Protein AF-A0A0C4WI65-F1 (afdb_monomer_lite)

Structure (mmCIF, N/CA/C/O backbone):
data_AF-A0A0C4WI65-F1
#
_entry.id   AF-A0A0C4WI65-F1
#
loop_
_atom_site.group_PDB
_atom_site.id
_atom_site.type_symbol
_atom_site.label_atom_id
_atom_site.label_alt_id
_atom_site.label_comp_id
_atom_site.label_asym_id
_atom_site.label_entity_id
_atom_site.label_seq_id
_atom_site.pdbx_PDB_ins_code
_atom_site.Cartn_x
_atom_site.Cartn_y
_atom_site.Cartn_z
_atom_site.occupancy
_atom_site.B_iso_or_equiv
_atom_site.auth_seq_id
_atom_site.auth_comp_id
_atom_site.auth_asym_id
_atom_site.auth_atom_id
_atom_site.pdbx_PDB_model_num
ATOM 1 N N . MET A 1 1 ? -4.179 6.227 13.844 1.00 87.44 1 MET A N 1
ATOM 2 C CA . MET A 1 1 ? -3.247 5.462 13.004 1.00 87.44 1 MET A CA 1
ATOM 3 C C . MET A 1 1 ? -3.202 6.076 11.615 1.00 87.44 1 MET A C 1
ATOM 5 O O . MET A 1 1 ? -4.230 6.458 11.075 1.00 87.44 1 MET A O 1
ATOM 9 N N . THR A 1 2 ? -2.003 6.197 11.066 1.00 92.81 2 THR A N 1
ATOM 10 C CA . THR A 1 2 ? -1.664 6.782 9.762 1.00 92.81 2 THR A CA 1
ATOM 11 C C . THR A 1 2 ? -0.979 5.735 8.886 1.00 92.81 2 THR A C 1
ATOM 13 O O . THR A 1 2 ? -0.517 4.702 9.393 1.00 92.81 2 THR A O 1
ATOM 16 N N . LEU A 1 3 ? -0.818 6.011 7.585 1.00 93.62 3 LEU A N 1
ATOM 17 C CA . LEU A 1 3 ? -0.087 5.101 6.693 1.00 93.62 3 LEU A CA 1
ATOM 18 C C . LEU A 1 3 ? 1.347 4.851 7.167 1.00 93.62 3 LEU A C 1
ATOM 20 O O . LEU A 1 3 ? 1.837 3.727 7.085 1.00 93.62 3 LEU A O 1
ATOM 24 N N . LYS A 1 4 ? 2.009 5.884 7.703 1.00 92.69 4 LYS A N 1
ATOM 25 C CA . LYS A 1 4 ? 3.382 5.791 8.216 1.00 92.69 4 LYS A CA 1
ATOM 26 C C . LYS A 1 4 ? 3.477 4.860 9.424 1.00 92.69 4 LYS A C 1
ATOM 28 O O . LYS A 1 4 ? 4.397 4.050 9.505 1.00 92.69 4 LYS A O 1
ATOM 33 N N . GLU A 1 5 ? 2.534 4.964 10.354 1.00 94.69 5 GLU A N 1
ATOM 34 C CA . GLU A 1 5 ? 2.488 4.094 11.534 1.00 94.69 5 GLU A CA 1
ATOM 35 C C . GLU A 1 5 ? 2.193 2.642 11.146 1.00 94.69 5 GLU A C 1
ATOM 37 O O . GLU A 1 5 ? 2.815 1.727 11.686 1.00 94.69 5 GLU A O 1
ATOM 42 N N . LEU A 1 6 ? 1.296 2.415 10.180 1.00 94.38 6 LEU A N 1
ATOM 43 C CA . LEU A 1 6 ? 1.006 1.070 9.688 1.00 94.38 6 LEU A CA 1
ATOM 44 C C . LEU A 1 6 ? 2.198 0.467 8.927 1.00 94.38 6 LEU A C 1
ATOM 46 O O . LEU A 1 6 ? 2.543 -0.697 9.139 1.00 94.38 6 LEU A O 1
ATOM 50 N N . ALA A 1 7 ? 2.878 1.267 8.105 1.00 94.19 7 ALA A N 1
ATOM 51 C CA . ALA A 1 7 ? 4.091 0.872 7.396 1.00 94.19 7 ALA A CA 1
ATOM 52 C C . ALA A 1 7 ? 5.237 0.508 8.353 1.00 94.19 7 ALA A C 1
ATOM 54 O O . ALA A 1 7 ? 5.916 -0.495 8.144 1.00 94.19 7 ALA A O 1
ATOM 55 N N . ALA A 1 8 ? 5.398 1.241 9.459 1.00 95.00 8 ALA A N 1
ATOM 56 C CA . ALA A 1 8 ? 6.379 0.907 10.494 1.00 95.00 8 ALA A CA 1
ATOM 57 C C . ALA A 1 8 ? 6.109 -0.453 11.170 1.00 95.00 8 ALA A C 1
ATOM 59 O O . ALA A 1 8 ? 7.019 -1.056 11.736 1.00 95.00 8 ALA A O 1
ATOM 60 N N . ARG A 1 9 ? 4.865 -0.946 11.113 1.00 94.00 9 ARG A N 1
ATOM 61 C CA . ARG A 1 9 ? 4.422 -2.194 11.757 1.00 94.00 9 ARG A CA 1
ATOM 62 C C . ARG A 1 9 ? 4.285 -3.370 10.790 1.00 94.00 9 ARG A C 1
ATOM 64 O O . ARG A 1 9 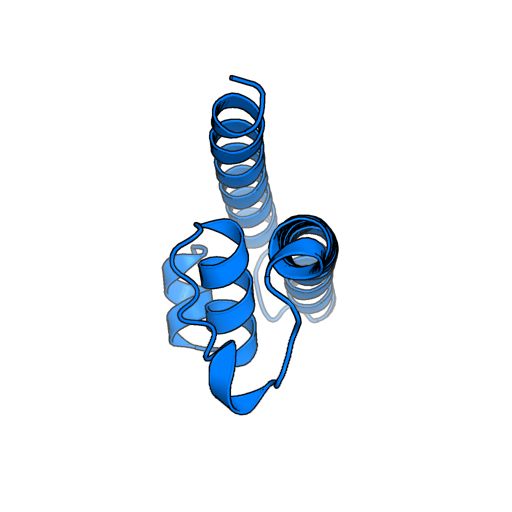? 4.106 -4.497 11.244 1.00 94.00 9 ARG A O 1
ATOM 71 N N . SER A 1 10 ? 4.350 -3.138 9.479 1.00 94.44 10 SER A N 1
ATOM 72 C CA . SER A 1 10 ? 4.195 -4.176 8.459 1.00 94.44 10 SER A CA 1
ATOM 73 C C . SER A 1 10 ? 5.145 -3.940 7.290 1.00 94.44 10 SER A C 1
ATOM 75 O O . SER A 1 10 ? 4.944 -3.046 6.470 1.00 94.44 10 SER A O 1
ATOM 77 N N . ALA A 1 11 ? 6.171 -4.789 7.187 1.00 91.06 11 ALA A N 1
ATOM 78 C CA . ALA A 1 11 ? 7.168 -4.705 6.123 1.00 91.06 11 ALA A CA 1
ATOM 79 C C . ALA A 1 11 ? 6.543 -4.864 4.727 1.00 91.06 11 ALA A C 1
ATOM 81 O O . ALA A 1 11 ? 6.901 -4.130 3.810 1.00 91.06 11 ALA A O 1
ATOM 82 N N . SER A 1 12 ? 5.567 -5.766 4.570 1.00 90.56 12 SER A N 1
ATOM 83 C CA . SER A 1 12 ? 4.862 -5.959 3.297 1.00 90.56 12 SER A CA 1
ATOM 84 C C . SER A 1 12 ? 4.027 -4.739 2.912 1.00 90.56 12 SER A C 1
ATOM 86 O O . SER A 1 12 ? 4.041 -4.332 1.749 1.00 90.56 12 SER A O 1
ATOM 88 N N . PHE A 1 13 ? 3.363 -4.111 3.889 1.00 94.44 13 PHE A N 1
ATOM 89 C CA . PHE A 1 13 ? 2.653 -2.852 3.679 1.00 94.44 13 PHE A CA 1
ATOM 90 C C . PHE A 1 13 ? 3.616 -1.736 3.272 1.00 94.44 13 PHE A C 1
ATOM 92 O O . PHE A 1 13 ? 3.371 -1.039 2.289 1.00 94.44 13 PHE A O 1
ATOM 99 N N . ASN A 1 14 ? 4.750 -1.620 3.966 1.00 93.62 14 ASN A N 1
ATOM 100 C CA . ASN A 1 14 ? 5.767 -0.619 3.668 1.00 93.62 14 ASN A CA 1
ATOM 101 C C . ASN A 1 14 ? 6.336 -0.764 2.249 1.00 93.62 14 ASN A C 1
ATOM 103 O O . ASN A 1 14 ? 6.429 0.217 1.518 1.00 93.62 14 ASN A O 1
ATOM 107 N N . THR A 1 15 ? 6.654 -1.987 1.812 1.00 89.50 15 THR A N 1
ATOM 108 C CA . THR A 1 15 ? 7.151 -2.239 0.449 1.00 89.50 15 THR A CA 1
ATOM 109 C C . THR A 1 15 ? 6.155 -1.778 -0.618 1.00 89.50 15 THR A C 1
ATOM 111 O O . THR A 1 15 ? 6.547 -1.157 -1.608 1.00 89.50 15 THR A O 1
ATOM 114 N N . ARG A 1 16 ? 4.860 -2.044 -0.419 1.00 90.56 16 ARG A N 1
ATOM 115 C CA . ARG A 1 16 ? 3.804 -1.628 -1.354 1.00 90.56 16 ARG A CA 1
ATOM 116 C C . ARG A 1 16 ? 3.577 -0.117 -1.325 1.00 90.56 16 ARG A C 1
ATOM 118 O O . ARG A 1 16 ? 3.412 0.486 -2.383 1.00 90.56 16 ARG A O 1
ATOM 125 N N . LEU A 1 17 ? 3.664 0.505 -0.150 1.00 91.88 17 LEU A N 1
ATOM 126 C CA . LEU A 1 17 ? 3.606 1.959 -0.010 1.00 91.88 17 LEU A CA 1
ATOM 127 C C . LEU A 1 17 ? 4.791 2.647 -0.710 1.00 91.88 17 LEU A C 1
ATOM 129 O O . LEU A 1 17 ? 4.593 3.621 -1.431 1.00 91.88 17 LEU A O 1
ATOM 133 N N . HIS A 1 18 ? 6.005 2.103 -0.594 1.00 88.62 18 HIS A N 1
ATOM 134 C CA . HIS A 1 18 ? 7.183 2.602 -1.315 1.00 88.62 18 HIS A CA 1
ATOM 135 C C . HIS A 1 18 ? 7.035 2.486 -2.839 1.00 88.62 18 HIS A C 1
ATOM 137 O O . HIS A 1 18 ? 7.463 3.379 -3.571 1.00 88.62 18 HIS A O 1
ATOM 143 N N . SER A 1 19 ? 6.415 1.404 -3.330 1.00 83.44 19 SER A N 1
ATOM 144 C CA . SER A 1 19 ? 6.087 1.258 -4.756 1.00 83.44 19 SER A CA 1
ATOM 145 C C . SER A 1 19 ? 5.103 2.327 -5.225 1.00 83.44 19 SER A C 1
ATOM 147 O O . SER A 1 19 ? 5.271 2.855 -6.324 1.00 83.44 19 SER A O 1
ATOM 149 N N . LEU A 1 20 ? 4.116 2.681 -4.398 1.00 83.88 20 LEU A N 1
ATOM 150 C CA . LEU A 1 20 ? 3.184 3.768 -4.692 1.00 83.88 20 LEU A CA 1
ATOM 151 C C . LEU A 1 20 ? 3.897 5.128 -4.751 1.00 83.88 20 LEU A C 1
ATOM 153 O O . LEU A 1 20 ? 3.616 5.927 -5.636 1.00 83.88 20 LEU A O 1
ATOM 157 N N . GLN A 1 21 ? 4.846 5.356 -3.843 1.00 84.50 21 GLN A N 1
ATOM 158 C CA . GLN A 1 21 ? 5.616 6.597 -3.712 1.00 84.50 21 GLN A CA 1
ATOM 159 C C . GLN A 1 21 ? 6.747 6.751 -4.745 1.00 84.50 21 GLN A C 1
ATOM 161 O O . GLN A 1 21 ? 7.449 7.761 -4.741 1.00 84.50 21 GLN A O 1
ATOM 166 N N . GLY A 1 22 ? 6.973 5.755 -5.607 1.00 76.00 22 GL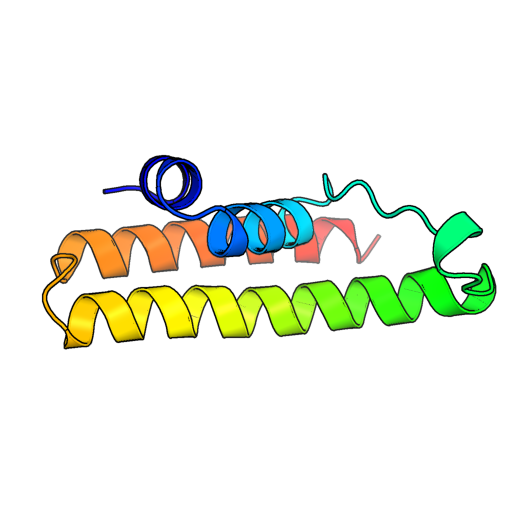Y A N 1
ATOM 167 C CA . GLY A 1 22 ? 8.060 5.781 -6.591 1.00 76.00 22 GLY A CA 1
ATOM 168 C C . GLY A 1 22 ? 9.469 5.702 -5.987 1.00 76.00 22 GLY A C 1
ATOM 169 O O . GLY A 1 22 ? 10.440 5.956 -6.687 1.00 76.00 22 GLY A O 1
ATOM 170 N N . ILE A 1 23 ? 9.593 5.334 -4.708 1.00 76.62 23 ILE A N 1
ATOM 171 C CA . ILE A 1 23 ? 10.878 5.165 -4.003 1.00 76.62 23 ILE A CA 1
ATOM 172 C C . ILE A 1 23 ? 11.270 3.690 -3.858 1.00 76.62 23 ILE A C 1
ATOM 174 O O . ILE A 1 23 ? 12.158 3.338 -3.080 1.00 76.62 23 ILE A O 1
ATOM 178 N N . SER A 1 24 ? 10.577 2.797 -4.566 1.00 71.44 24 SER A N 1
ATOM 179 C CA . SER A 1 24 ? 10.915 1.379 -4.564 1.00 71.44 24 SER A CA 1
ATOM 180 C C . SER A 1 24 ? 12.265 1.168 -5.243 1.00 71.44 24 SER A C 1
ATOM 182 O O . SER A 1 24 ? 12.438 1.459 -6.424 1.00 71.44 24 SER A O 1
ATOM 184 N N . ILE A 1 25 ? 13.220 0.651 -4.475 1.00 68.69 25 ILE A N 1
ATOM 185 C CA . ILE A 1 25 ? 14.517 0.223 -4.988 1.00 68.69 25 ILE A CA 1
ATOM 186 C C . ILE A 1 25 ? 14.315 -1.177 -5.570 1.00 68.69 25 ILE A C 1
ATOM 188 O O . ILE A 1 25 ? 14.254 -2.161 -4.830 1.00 68.69 25 ILE A O 1
ATOM 192 N N . LEU A 1 26 ? 14.147 -1.252 -6.891 1.00 78.44 26 LEU A N 1
ATOM 193 C CA . LEU A 1 26 ? 14.055 -2.509 -7.629 1.00 78.44 26 LEU A CA 1
ATOM 194 C C . LEU A 1 26 ? 15.406 -2.818 -8.268 1.00 78.44 26 LEU A C 1
ATOM 196 O O . LEU A 1 26 ? 15.957 -2.016 -9.017 1.00 78.44 26 LEU A O 1
ATOM 200 N N . ASP A 1 27 ? 15.926 -4.000 -7.958 1.00 84.38 27 ASP A N 1
ATOM 201 C CA . ASP A 1 27 ? 17.158 -4.521 -8.542 1.00 84.38 27 ASP A CA 1
ATOM 202 C C . ASP A 1 27 ? 16.841 -5.193 -9.886 1.00 84.38 27 ASP A C 1
ATOM 204 O O . ASP A 1 27 ? 16.625 -6.406 -9.982 1.00 84.38 27 ASP A O 1
ATOM 208 N N . TRP A 1 28 ? 16.733 -4.367 -10.927 1.00 84.62 28 TRP A N 1
ATOM 209 C CA . TRP A 1 28 ? 16.376 -4.810 -12.275 1.00 84.62 28 TRP A CA 1
ATOM 210 C C . TRP A 1 28 ? 17.395 -5.773 -12.884 1.00 84.62 28 TRP A C 1
ATOM 212 O O . TRP A 1 28 ? 17.007 -6.677 -13.627 1.00 84.62 28 TRP A O 1
ATOM 222 N N . GLU A 1 29 ? 18.677 -5.603 -12.552 1.00 82.75 29 GLU A N 1
ATOM 223 C CA . GLU A 1 29 ? 19.763 -6.460 -13.032 1.00 82.75 29 GLU A CA 1
ATOM 224 C C . GLU A 1 29 ? 19.623 -7.873 -12.469 1.00 82.75 29 GLU A C 1
ATOM 226 O O . GLU A 1 29 ? 19.653 -8.856 -13.216 1.00 82.75 29 GLU A O 1
ATOM 231 N N . ARG A 1 30 ? 19.360 -7.988 -11.163 1.00 89.38 30 ARG A N 1
ATOM 232 C CA . ARG A 1 30 ? 19.092 -9.280 -10.528 1.00 89.38 30 ARG A CA 1
ATOM 233 C C . ARG A 1 30 ? 17.828 -9.943 -11.065 1.00 89.38 30 ARG A C 1
ATOM 235 O O . ARG A 1 30 ? 17.804 -11.167 -11.203 1.00 89.38 30 ARG A O 1
ATOM 242 N N . MET A 1 31 ? 16.787 -9.164 -11.360 1.00 85.50 31 MET A N 1
ATOM 243 C CA . MET A 1 31 ? 15.534 -9.684 -11.923 1.00 85.50 31 MET A CA 1
ATOM 244 C C . MET A 1 31 ? 15.652 -10.061 -13.406 1.00 85.50 31 MET A C 1
ATOM 246 O O . MET A 1 31 ? 14.769 -10.749 -13.913 1.00 85.50 31 MET A O 1
ATOM 250 N N . ARG A 1 32 ? 16.735 -9.651 -14.086 1.00 90.56 32 ARG A N 1
ATOM 251 C CA . ARG A 1 32 ? 16.975 -9.883 -15.521 1.00 90.56 32 ARG A CA 1
ATOM 252 C C . ARG A 1 32 ? 15.818 -9.397 -16.401 1.00 90.56 32 ARG A C 1
ATOM 254 O O . ARG A 1 32 ? 15.477 -10.038 -17.391 1.00 90.56 32 ARG A O 1
ATOM 261 N N . ILE A 1 33 ? 15.207 -8.277 -16.017 1.00 86.81 33 ILE A N 1
ATOM 262 C CA . ILE A 1 33 ? 14.096 -7.665 -16.752 1.00 86.81 33 ILE A CA 1
ATOM 263 C C . ILE A 1 33 ? 14.667 -6.733 -17.834 1.00 86.81 33 ILE A C 1
ATOM 265 O O . ILE A 1 33 ? 15.419 -5.805 -17.483 1.00 86.81 33 ILE A O 1
ATOM 269 N N . PRO A 1 34 ? 14.307 -6.938 -19.116 1.00 91.44 34 PRO A N 1
ATOM 270 C CA . PRO A 1 34 ? 14.689 -6.046 -20.210 1.00 91.44 34 PRO A CA 1
ATOM 271 C C . PRO A 1 34 ? 14.251 -4.601 -19.948 1.00 91.44 34 PRO A C 1
ATOM 273 O O . PRO A 1 34 ? 13.211 -4.366 -19.332 1.00 91.44 34 PRO A O 1
ATOM 276 N N . GLU A 1 35 ? 15.049 -3.619 -20.373 1.00 89.69 35 GLU A N 1
ATOM 277 C CA . GLU A 1 35 ? 14.779 -2.196 -20.104 1.00 89.69 35 GLU A CA 1
ATOM 278 C C . GLU A 1 35 ? 13.451 -1.724 -20.692 1.00 89.69 35 GLU A C 1
ATOM 280 O O . GLU A 1 35 ? 12.734 -0.951 -20.053 1.00 89.69 35 GLU A O 1
ATOM 285 N N . GLU A 1 36 ? 13.095 -2.257 -21.855 1.00 92.06 36 GLU A N 1
ATOM 286 C CA . GLU A 1 36 ? 11.844 -2.015 -22.564 1.00 92.06 36 GLU A CA 1
ATOM 287 C C . GLU A 1 36 ? 10.596 -2.427 -21.761 1.00 92.06 36 GLU A C 1
ATOM 289 O O . GLU A 1 36 ? 9.553 -1.776 -21.872 1.00 92.06 36 GLU A O 1
ATOM 294 N N . ASP A 1 37 ? 10.708 -3.438 -20.894 1.00 90.44 37 ASP A N 1
ATOM 295 C CA . ASP A 1 37 ? 9.585 -3.985 -20.123 1.00 90.44 37 ASP A CA 1
ATOM 296 C C . ASP A 1 37 ? 9.389 -3.280 -18.772 1.00 90.44 37 ASP A C 1
ATOM 298 O O . ASP A 1 37 ? 8.281 -3.261 -18.217 1.00 90.44 37 ASP A O 1
ATOM 302 N N . ARG A 1 38 ? 10.448 -2.660 -18.229 1.00 88.25 38 ARG A N 1
ATOM 303 C CA . ARG A 1 38 ? 10.434 -2.028 -16.894 1.00 88.25 38 ARG A CA 1
ATOM 304 C C . ARG A 1 38 ? 9.309 -0.999 -16.730 1.00 88.25 38 ARG A C 1
ATOM 306 O O . ARG A 1 38 ? 8.639 -1.046 -15.697 1.00 88.25 38 ARG A O 1
ATOM 313 N N . PRO A 1 39 ? 9.016 -0.103 -17.698 1.00 86.25 39 PRO A N 1
ATOM 314 C CA . PRO A 1 39 ? 7.935 0.869 -17.543 1.00 86.25 39 PRO A CA 1
ATOM 315 C C . PRO A 1 39 ? 6.552 0.218 -17.434 1.00 86.25 39 PRO A C 1
ATOM 317 O O . PRO A 1 39 ? 5.714 0.668 -16.651 1.00 86.25 39 PRO A O 1
ATOM 320 N N . ALA A 1 40 ? 6.294 -0.838 -18.212 1.00 88.44 40 ALA A N 1
ATOM 321 C CA . ALA A 1 40 ? 5.026 -1.559 -18.161 1.00 88.44 40 ALA A CA 1
ATOM 322 C C . ALA A 1 40 ? 4.861 -2.285 -16.821 1.00 88.44 40 ALA A C 1
ATOM 324 O O . ALA A 1 40 ? 3.812 -2.167 -16.182 1.00 88.44 40 ALA A O 1
ATOM 325 N N . LEU A 1 41 ? 5.926 -2.939 -16.357 1.00 86.88 41 LEU A N 1
ATOM 326 C CA . LEU A 1 41 ? 5.959 -3.620 -15.066 1.00 86.88 41 LEU A CA 1
ATOM 327 C C . LEU A 1 41 ? 5.792 -2.650 -13.896 1.00 86.88 41 LEU A C 1
ATOM 329 O O . LEU A 1 41 ? 4.999 -2.921 -13.001 1.00 86.88 41 LEU A O 1
ATOM 333 N N . LEU A 1 42 ? 6.448 -1.488 -13.921 1.00 84.12 42 LEU A N 1
ATOM 334 C CA . LEU A 1 42 ? 6.275 -0.452 -12.900 1.00 84.12 42 LEU A CA 1
ATOM 335 C C . LEU A 1 42 ? 4.826 0.035 -12.815 1.00 84.12 42 LEU A C 1
ATOM 337 O O . LEU A 1 42 ? 4.278 0.141 -11.717 1.00 84.12 42 LEU A O 1
ATOM 341 N N . ARG A 1 43 ? 4.175 0.282 -13.960 1.00 84.12 43 ARG A N 1
ATOM 342 C CA . ARG A 1 43 ? 2.752 0.664 -13.992 1.00 84.12 43 ARG A CA 1
ATOM 343 C C . ARG A 1 43 ? 1.857 -0.430 -13.413 1.00 84.12 43 ARG A C 1
ATOM 345 O O . ARG A 1 43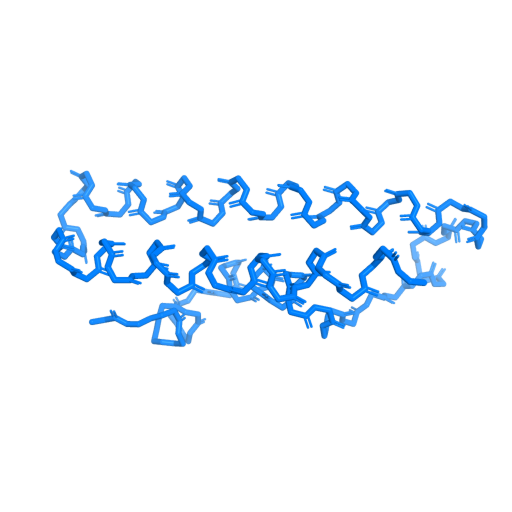 ? 0.929 -0.122 -12.665 1.00 84.12 43 ARG A O 1
ATOM 352 N N . GLN A 1 44 ? 2.134 -1.690 -13.743 1.00 86.56 44 GLN A N 1
ATOM 353 C CA . GLN A 1 44 ? 1.389 -2.826 -13.210 1.00 86.56 44 GLN A CA 1
ATOM 354 C C . GLN A 1 44 ? 1.594 -2.963 -11.696 1.00 86.56 44 GLN A C 1
ATOM 356 O O . GLN A 1 44 ? 0.620 -2.985 -10.950 1.00 86.56 44 GLN A O 1
ATOM 361 N N . MET A 1 45 ? 2.841 -2.944 -11.222 1.00 85.19 45 MET A N 1
ATOM 362 C CA . MET A 1 45 ? 3.168 -2.995 -9.796 1.00 85.19 45 MET A CA 1
ATOM 363 C C . MET A 1 45 ? 2.521 -1.851 -9.014 1.00 85.19 45 MET A C 1
ATOM 365 O O . MET A 1 45 ? 2.043 -2.076 -7.901 1.00 85.19 45 MET A O 1
ATOM 369 N N . HIS A 1 46 ? 2.476 -0.642 -9.581 1.00 85.06 46 HIS A N 1
ATOM 370 C CA . HIS A 1 46 ? 1.800 0.496 -8.965 1.00 85.06 46 HIS A CA 1
ATOM 371 C C . HIS A 1 46 ? 0.297 0.229 -8.816 1.00 85.06 46 HIS A C 1
ATOM 373 O O . HIS A 1 46 ? -0.228 0.340 -7.709 1.00 85.06 46 HIS A O 1
ATOM 379 N N . ARG A 1 47 ? -0.385 -0.195 -9.892 1.00 85.50 47 ARG A N 1
ATOM 380 C CA . ARG A 1 47 ? -1.818 -0.547 -9.854 1.00 85.50 47 ARG A CA 1
ATOM 381 C C . ARG A 1 47 ? -2.109 -1.653 -8.840 1.00 85.50 47 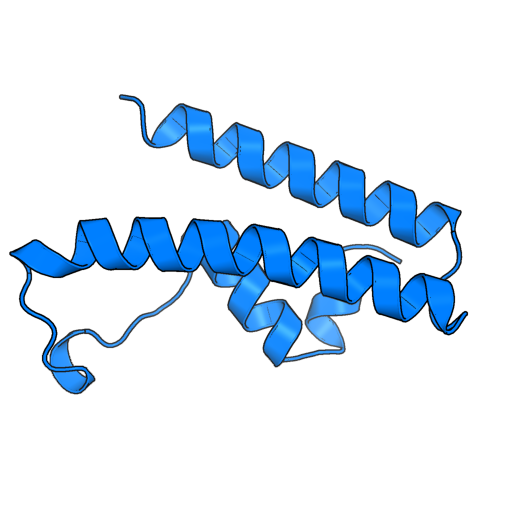ARG A C 1
ATOM 383 O O . ARG A 1 47 ? -2.997 -1.497 -8.005 1.00 85.50 47 ARG A O 1
ATOM 390 N N . ASP A 1 48 ? -1.317 -2.719 -8.863 1.00 89.50 48 ASP A N 1
ATOM 391 C CA . ASP A 1 48 ? -1.476 -3.850 -7.950 1.00 89.50 48 ASP A CA 1
ATOM 392 C C . ASP A 1 48 ? -1.230 -3.433 -6.496 1.00 89.50 48 ASP A C 1
ATOM 394 O O . ASP A 1 48 ? -1.910 -3.899 -5.583 1.00 89.50 48 ASP A O 1
ATOM 398 N N . SER A 1 49 ? -0.270 -2.533 -6.261 1.00 90.00 49 SER A N 1
ATOM 399 C CA . SER A 1 49 ? 0.021 -2.010 -4.924 1.00 90.00 49 SER A CA 1
ATOM 400 C C . SER A 1 49 ? -1.107 -1.136 -4.389 1.00 90.00 49 SER A C 1
ATOM 402 O O . SER A 1 49 ? -1.450 -1.290 -3.222 1.00 90.00 49 SER A O 1
ATOM 404 N N . VAL A 1 50 ? -1.728 -0.287 -5.217 1.00 90.25 50 VAL A N 1
ATOM 405 C CA . VAL A 1 50 ? -2.906 0.507 -4.818 1.00 90.25 50 VAL A CA 1
ATOM 406 C C . VAL A 1 50 ? -4.015 -0.417 -4.319 1.00 90.25 50 VAL A C 1
ATOM 408 O O . VAL A 1 50 ? -4.440 -0.301 -3.170 1.00 90.25 50 VAL A O 1
ATOM 411 N N . VAL A 1 51 ? -4.443 -1.372 -5.152 1.00 92.19 51 VAL A N 1
ATOM 412 C CA . VAL A 1 51 ? -5.537 -2.301 -4.818 1.00 92.19 51 VAL A CA 1
ATOM 413 C C . VAL A 1 51 ? -5.218 -3.081 -3.545 1.00 92.19 51 VAL A C 1
ATOM 415 O O . VAL A 1 51 ? -6.064 -3.210 -2.658 1.00 92.19 51 VAL A O 1
ATOM 418 N N . TRP A 1 52 ? -3.979 -3.558 -3.425 1.00 95.12 52 TRP A N 1
ATOM 419 C CA . TRP A 1 52 ? -3.537 -4.303 -2.255 1.00 95.12 52 TRP A CA 1
ATOM 420 C C . TRP A 1 52 ? -3.573 -3.459 -0.973 1.00 95.12 52 TRP A C 1
ATOM 422 O O . TRP A 1 52 ? -4.044 -3.947 0.051 1.00 95.12 52 TRP A O 1
ATOM 432 N N . LEU A 1 53 ? -3.118 -2.200 -1.011 1.00 95.88 53 LEU A N 1
ATOM 433 C CA . LEU A 1 53 ? -3.088 -1.310 0.158 1.00 95.88 53 LEU A CA 1
ATOM 434 C C . LEU A 1 53 ? -4.502 -1.016 0.684 1.00 95.88 53 LEU A C 1
ATOM 436 O O . LEU A 1 53 ? -4.731 -1.129 1.890 1.00 95.88 53 LEU A O 1
ATOM 440 N N . TYR A 1 54 ? -5.453 -0.724 -0.211 1.00 95.69 54 TYR A N 1
ATOM 441 C CA . TYR A 1 54 ? -6.867 -0.558 0.151 1.00 95.69 54 TYR A CA 1
ATOM 442 C C . TYR A 1 54 ? -7.450 -1.837 0.761 1.00 95.69 54 TYR A C 1
ATOM 444 O O . TYR A 1 54 ? -8.047 -1.801 1.836 1.00 95.69 54 TYR A O 1
ATOM 452 N N . GLY A 1 55 ? -7.227 -2.987 0.116 1.00 96.19 55 GLY A N 1
ATOM 453 C CA . GLY A 1 55 ? -7.705 -4.275 0.622 1.00 96.19 55 GLY A CA 1
ATOM 454 C C . GLY A 1 55 ? -7.116 -4.632 1.989 1.00 96.19 55 GLY A C 1
ATOM 455 O O . GLY A 1 55 ? -7.819 -5.159 2.850 1.00 96.19 55 GLY A O 1
ATOM 456 N N . TYR A 1 56 ? -5.844 -4.304 2.221 1.00 97.06 56 TYR A N 1
ATOM 457 C CA . TYR A 1 56 ? -5.177 -4.545 3.496 1.00 97.06 56 TYR A CA 1
ATOM 458 C C . TYR A 1 56 ? -5.794 -3.712 4.625 1.00 97.06 56 TYR A C 1
ATOM 460 O O . TYR A 1 56 ? -6.111 -4.261 5.678 1.00 97.06 56 TYR A O 1
ATOM 468 N N . ILE A 1 57 ? -6.016 -2.410 4.408 1.00 97.19 57 ILE A N 1
ATOM 469 C CA . ILE A 1 57 ? -6.653 -1.533 5.405 1.00 97.19 57 ILE A CA 1
ATOM 470 C C . ILE A 1 57 ? -8.089 -1.985 5.688 1.00 97.19 57 ILE A C 1
ATOM 472 O O . ILE A 1 57 ? -8.459 -2.114 6.856 1.00 97.19 57 ILE A O 1
ATOM 476 N N . ALA A 1 58 ? -8.870 -2.297 4.648 1.00 96.56 58 ALA A N 1
ATOM 477 C CA . ALA A 1 58 ? -10.230 -2.811 4.801 1.00 96.56 58 ALA A CA 1
ATOM 478 C C . ALA A 1 58 ? -10.258 -4.101 5.638 1.00 96.56 58 ALA A C 1
ATOM 480 O O . ALA A 1 58 ? -10.999 -4.191 6.614 1.00 96.56 58 ALA A O 1
ATOM 481 N N . ALA A 1 59 ? -9.371 -5.058 5.346 1.00 96.94 59 ALA A N 1
ATOM 482 C CA . ALA A 1 59 ? -9.277 -6.304 6.104 1.00 96.94 59 ALA A CA 1
ATOM 483 C C . ALA A 1 59 ? -8.875 -6.086 7.574 1.00 96.94 59 ALA A C 1
ATOM 485 O O . ALA A 1 59 ? -9.298 -6.841 8.455 1.00 96.94 59 ALA A O 1
ATOM 486 N N . LEU A 1 60 ? -8.047 -5.078 7.862 1.00 96.44 60 LEU A N 1
ATOM 487 C CA . LEU A 1 60 ? -7.705 -4.716 9.235 1.00 96.44 60 LEU A CA 1
ATOM 488 C C . LEU A 1 60 ? -8.890 -4.090 9.983 1.00 96.44 60 LEU A C 1
ATOM 490 O O . LEU A 1 60 ? -9.098 -4.413 11.156 1.00 96.44 60 LEU A O 1
ATOM 494 N N . ALA A 1 61 ? -9.667 -3.235 9.314 1.00 96.56 61 ALA A N 1
ATOM 495 C CA . ALA A 1 61 ? -10.874 -2.631 9.873 1.00 96.56 61 ALA A CA 1
ATOM 496 C C . ALA A 1 61 ? -11.959 -3.687 10.147 1.00 96.56 61 ALA A C 1
ATOM 498 O O . ALA A 1 61 ? -12.508 -3.731 11.249 1.00 96.56 61 ALA A O 1
ATOM 499 N N . ASP A 1 62 ? -12.193 -4.606 9.205 1.00 97.06 62 ASP A N 1
ATOM 500 C CA . ASP A 1 62 ? -13.151 -5.712 9.352 1.00 97.06 62 ASP A CA 1
ATOM 501 C C . ASP A 1 62 ? -12.809 -6.610 10.547 1.00 97.06 62 ASP A C 1
ATOM 503 O O . ASP A 1 62 ? -13.682 -7.055 11.296 1.00 97.06 62 ASP A O 1
ATOM 507 N N . ARG A 1 63 ? -11.510 -6.835 10.776 1.00 97.00 63 ARG A N 1
ATOM 508 C CA . ARG A 1 63 ? -10.998 -7.593 11.927 1.00 97.00 63 ARG A CA 1
ATOM 509 C C . ARG A 1 63 ? -10.906 -6.772 13.214 1.00 97.00 63 ARG A C 1
ATOM 511 O O . ARG A 1 63 ? -10.445 -7.305 14.221 1.00 97.00 63 ARG A O 1
ATOM 518 N N . LYS A 1 64 ? -11.334 -5.504 13.202 1.00 95.88 64 LYS A N 1
ATOM 519 C CA . LYS A 1 64 ? -11.2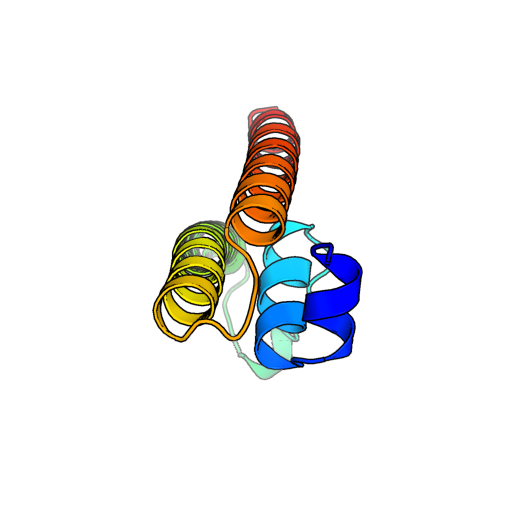75 -4.566 14.338 1.00 95.88 64 LYS A CA 1
ATOM 520 C C . LYS A 1 64 ? -9.859 -4.363 14.892 1.00 95.88 64 LYS A C 1
ATOM 522 O O . LYS A 1 64 ? -9.685 -4.056 16.067 1.00 95.88 64 LYS A O 1
ATOM 527 N N . LEU A 1 65 ? -8.844 -4.547 14.047 1.00 94.69 65 LEU A N 1
ATOM 528 C CA . LEU A 1 65 ? -7.442 -4.275 14.384 1.00 94.69 65 LEU A CA 1
ATOM 529 C C . LEU A 1 65 ? -7.103 -2.786 14.242 1.00 94.69 65 LEU A C 1
ATOM 531 O O . LEU A 1 65 ? -6.077 -2.332 14.746 1.00 94.69 65 LEU A O 1
ATOM 535 N N . VAL A 1 66 ? -7.965 -2.050 13.543 1.00 94.44 66 VAL A N 1
ATOM 536 C CA . VAL A 1 66 ? -7.920 -0.605 13.321 1.00 94.44 66 VAL A CA 1
ATOM 537 C C . VAL A 1 66 ? -9.343 -0.090 13.444 1.00 94.44 66 VAL A C 1
ATOM 539 O O . VAL A 1 66 ? -10.281 -0.787 13.048 1.00 94.44 66 VAL A O 1
ATOM 542 N N . ASP A 1 67 ? -9.524 1.100 14.008 1.00 95.69 67 ASP A N 1
ATOM 543 C CA . ASP A 1 67 ? -10.843 1.713 14.035 1.00 95.69 67 ASP A CA 1
ATOM 544 C C . ASP A 1 67 ? -11.250 2.236 12.651 1.00 95.69 67 ASP A C 1
ATOM 546 O O . ASP A 1 67 ? -10.436 2.479 11.758 1.00 95.69 67 ASP A O 1
ATOM 550 N N . LYS A 1 68 ? -12.558 2.410 12.472 1.00 93.31 68 LYS A N 1
ATOM 551 C CA . LYS A 1 68 ? -13.125 2.842 11.197 1.00 93.31 68 LYS A CA 1
ATOM 552 C C . LYS A 1 68 ? -12.630 4.233 10.775 1.00 93.31 68 LYS A C 1
ATOM 554 O O . LYS A 1 68 ? -12.405 4.443 9.588 1.00 93.31 68 LYS A O 1
ATOM 559 N N . GLY A 1 69 ? -12.434 5.155 11.720 1.00 95.44 69 GLY A N 1
ATOM 560 C CA . GLY A 1 69 ? -11.986 6.517 11.421 1.00 95.44 69 GLY A CA 1
ATOM 561 C C . GLY A 1 69 ? -10.529 6.559 10.958 1.00 95.44 69 GLY A C 1
ATOM 562 O O . GLY A 1 69 ? -10.204 7.251 9.995 1.00 95.44 69 GLY A O 1
ATOM 563 N N . ASP A 1 70 ? -9.663 5.770 11.590 1.00 95.81 70 ASP A N 1
ATOM 564 C CA . ASP A 1 70 ? -8.282 5.563 11.158 1.00 95.81 70 ASP A CA 1
ATOM 565 C C . ASP A 1 70 ? -8.214 4.897 9.776 1.00 95.81 70 ASP A C 1
ATOM 567 O O . ASP A 1 70 ? -7.415 5.306 8.931 1.00 95.81 70 ASP A O 1
ATOM 571 N N . ALA A 1 71 ? -9.065 3.901 9.511 1.00 96.50 71 ALA A N 1
ATOM 572 C CA . ALA A 1 71 ? -9.141 3.252 8.203 1.00 96.50 71 ALA A CA 1
ATOM 573 C C . ALA A 1 71 ? -9.572 4.230 7.095 1.00 96.50 71 ALA A C 1
ATOM 575 O O . ALA A 1 71 ? -8.930 4.297 6.046 1.00 96.50 71 ALA A O 1
ATOM 576 N N . GLU A 1 72 ? -10.611 5.034 7.340 1.00 95.75 72 GLU A N 1
ATOM 577 C CA . GLU A 1 72 ? -11.064 6.086 6.421 1.00 95.75 72 GLU A CA 1
ATOM 578 C C . GLU A 1 72 ? -9.972 7.133 6.177 1.00 95.75 72 GLU A C 1
ATOM 580 O O . GLU A 1 72 ? -9.706 7.495 5.030 1.00 95.75 72 GLU A O 1
ATOM 585 N N . ARG A 1 73 ? -9.275 7.569 7.234 1.00 96.12 73 ARG A N 1
ATOM 586 C CA . ARG A 1 73 ? -8.157 8.510 7.112 1.00 96.12 73 ARG A CA 1
ATOM 587 C C . ARG A 1 73 ? -7.037 7.944 6.239 1.00 96.12 73 ARG A C 1
ATOM 589 O O . ARG A 1 73 ? -6.589 8.626 5.321 1.00 96.12 73 ARG A O 1
ATOM 596 N N . MET A 1 74 ? -6.631 6.695 6.471 1.00 96.50 74 MET A N 1
ATOM 597 C CA . MET A 1 74 ? -5.600 6.038 5.663 1.00 96.50 74 MET A CA 1
ATOM 598 C C . MET A 1 74 ? -6.031 5.846 4.202 1.00 96.50 74 MET A C 1
ATOM 600 O O . MET A 1 74 ? -5.205 6.001 3.304 1.00 96.50 74 MET A O 1
ATOM 604 N N . HIS A 1 75 ? -7.309 5.562 3.932 1.00 95.12 75 HIS A N 1
ATOM 605 C CA . HIS A 1 75 ? -7.835 5.529 2.564 1.00 95.12 75 HIS A CA 1
ATOM 606 C C . HIS A 1 75 ? -7.740 6.897 1.874 1.00 95.12 75 HIS A C 1
ATOM 608 O O . H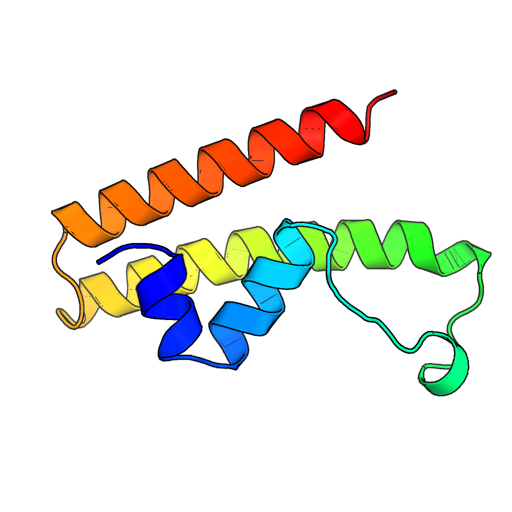IS A 1 75 ? -7.292 6.968 0.731 1.00 95.12 75 HIS A O 1
ATOM 614 N N . CYS A 1 76 ? -8.077 7.988 2.566 1.00 93.81 76 CYS A N 1
ATOM 615 C CA . CYS A 1 76 ? -7.905 9.342 2.032 1.00 93.81 76 CYS A CA 1
ATOM 616 C C . CYS A 1 76 ? -6.427 9.678 1.766 1.00 93.81 76 CYS A C 1
ATOM 618 O O . CYS A 1 76 ? -6.105 10.257 0.729 1.00 93.81 76 CYS A O 1
ATOM 620 N N . GLU A 1 77 ? -5.516 9.284 2.664 1.00 93.69 77 GLU A N 1
ATOM 621 C CA . GLU A 1 77 ? -4.069 9.444 2.459 1.00 93.69 77 GLU A CA 1
ATOM 622 C C . GLU A 1 77 ? -3.586 8.682 1.206 1.00 93.69 77 GLU A C 1
ATOM 624 O O . GLU A 1 77 ? -2.800 9.219 0.422 1.00 93.69 77 GLU A O 1
ATOM 629 N N . LEU A 1 78 ? -4.077 7.455 0.976 1.00 92.81 78 LEU A N 1
ATOM 630 C CA . LEU A 1 78 ? -3.755 6.673 -0.225 1.00 92.81 78 LEU A CA 1
ATOM 631 C C . LEU A 1 78 ? -4.302 7.311 -1.499 1.00 92.81 78 LEU A C 1
ATOM 633 O O . LEU A 1 78 ? -3.595 7.332 -2.507 1.00 92.81 78 LEU A O 1
ATOM 637 N N . LEU A 1 79 ? -5.535 7.823 -1.465 1.00 90.12 79 LEU A N 1
ATOM 638 C CA . LEU A 1 79 ? -6.143 8.508 -2.603 1.00 90.12 79 LEU A CA 1
ATOM 639 C C . LEU A 1 79 ? -5.302 9.720 -3.014 1.00 90.12 79 LEU A C 1
ATOM 641 O O . LEU A 1 79 ? -4.923 9.834 -4.176 1.00 90.12 79 LEU A O 1
ATOM 645 N N . TYR A 1 80 ? -4.918 10.551 -2.043 1.00 88.94 80 TYR A N 1
ATOM 646 C CA . TYR A 1 80 ? -4.068 11.714 -2.284 1.00 88.94 80 TYR A CA 1
ATOM 647 C C . TYR A 1 80 ? -2.709 11.334 -2.894 1.00 88.94 80 TYR A C 1
ATOM 649 O O . TYR A 1 80 ? -2.242 11.968 -3.844 1.00 88.94 80 TYR A O 1
ATOM 657 N N . LEU A 1 81 ? -2.068 10.275 -2.385 1.00 86.50 81 LEU A N 1
ATOM 658 C CA . LEU A 1 81 ? -0.813 9.770 -2.951 1.00 86.50 81 LEU A CA 1
ATOM 659 C C . LEU A 1 81 ? -0.996 9.270 -4.389 1.00 86.50 81 LEU A C 1
ATOM 661 O O . LEU A 1 81 ? -0.168 9.565 -5.252 1.00 86.50 81 LEU A O 1
ATOM 665 N N . HIS A 1 82 ? -2.077 8.541 -4.662 1.00 82.56 82 HIS A N 1
ATOM 666 C CA . HIS A 1 82 ? -2.362 8.016 -5.992 1.00 82.56 82 HIS A CA 1
ATOM 667 C C . HIS A 1 82 ? -2.635 9.130 -7.016 1.00 82.56 82 HIS A C 1
ATOM 669 O O . HIS A 1 82 ? -2.098 9.086 -8.126 1.00 82.56 82 HIS A O 1
ATOM 675 N N . GLU A 1 83 ? -3.400 10.158 -6.644 1.00 81.62 83 GLU A N 1
ATOM 676 C CA . GLU A 1 83 ? -3.666 11.325 -7.496 1.00 81.62 83 GLU A CA 1
ATOM 677 C C . GLU A 1 83 ? -2.389 12.118 -7.790 1.00 81.62 83 GLU A C 1
ATOM 679 O O . GLU A 1 83 ? -2.114 12.452 -8.946 1.00 81.62 83 GLU A O 1
ATOM 684 N N . LYS A 1 84 ? -1.557 12.354 -6.767 1.00 77.88 84 LYS A N 1
ATOM 685 C CA . LYS A 1 84 ? -0.274 13.052 -6.917 1.00 77.88 84 LYS A CA 1
ATOM 686 C C . LYS A 1 84 ? 0.682 12.325 -7.866 1.00 77.88 84 LYS A C 1
ATOM 688 O O . LYS A 1 84 ? 1.406 12.975 -8.609 1.00 77.88 84 LYS A O 1
ATOM 693 N N . HIS A 1 85 ? 0.714 10.994 -7.850 1.00 68.06 85 HIS A N 1
ATOM 694 C CA . HIS A 1 85 ? 1.572 10.231 -8.762 1.00 68.06 85 HIS A CA 1
ATOM 695 C C . HIS A 1 85 ? 0.974 10.094 -10.166 1.00 68.06 85 HIS A C 1
ATOM 697 O O . HIS A 1 85 ? 1.714 10.119 -11.147 1.00 68.06 85 HIS A O 1
ATOM 703 N N . SER A 1 86 ? -0.352 10.019 -10.286 1.00 61.59 86 SER A N 1
ATOM 704 C CA . SER A 1 86 ? -1.031 9.959 -11.586 1.00 61.59 86 SER A CA 1
ATOM 705 C C . SER A 1 86 ? -0.895 11.261 -12.383 1.00 61.59 86 SER A C 1
ATOM 707 O O . SER A 1 86 ? -0.844 11.223 -13.611 1.00 61.59 86 SER A O 1
ATOM 709 N N . SER A 1 87 ? -0.789 12.412 -11.714 1.00 57.66 87 SER A N 1
ATOM 710 C CA . SER A 1 87 ? -0.555 13.702 -12.378 1.00 57.66 87 SER A CA 1
ATOM 711 C C . SER A 1 87 ? 0.885 13.891 -12.871 1.00 57.66 87 SER A C 1
ATOM 713 O O . SER A 1 87 ? 1.098 14.633 -13.824 1.00 57.66 87 SER A O 1
ATOM 715 N N . ILE A 1 88 ? 1.860 13.190 -12.282 1.00 54.62 88 ILE A N 1
ATOM 716 C CA . ILE A 1 88 ? 3.282 13.255 -12.670 1.00 54.62 88 ILE A CA 1
ATOM 717 C C . ILE A 1 88 ? 3.593 12.341 -13.868 1.00 54.62 88 ILE A C 1
ATOM 719 O O . ILE A 1 88 ? 4.478 12.649 -14.653 1.00 54.62 88 ILE A O 1
ATOM 723 N N . VAL A 1 89 ? 2.870 11.228 -14.034 1.00 50.16 89 VAL A N 1
ATOM 724 C CA . VAL A 1 89 ? 3.117 10.238 -15.108 1.00 50.16 89 VAL A CA 1
ATOM 725 C C . VAL A 1 89 ? 2.459 10.631 -16.447 1.00 50.16 89 VAL A C 1
ATOM 727 O O . VAL A 1 89 ? 2.761 10.035 -17.475 1.00 50.16 89 VAL A O 1
ATOM 730 N N . ASN A 1 90 ? 1.576 11.635 -16.452 1.00 42.16 90 ASN A N 1
ATOM 731 C CA . ASN A 1 90 ? 0.874 12.122 -17.649 1.00 42.16 90 ASN A CA 1
ATOM 732 C C . ASN A 1 90 ? 1.544 13.345 -18.323 1.00 42.16 90 ASN A C 1
ATOM 734 O O . ASN A 1 90 ? 0.885 14.018 -19.116 1.00 42.16 90 ASN A O 1
ATOM 738 N N . TYR A 1 91 ? 2.814 13.633 -18.016 1.00 37.56 91 TYR A N 1
ATOM 739 C CA . TYR A 1 91 ? 3.633 14.665 -18.672 1.00 37.56 91 TYR A CA 1
ATOM 740 C C . TYR A 1 91 ? 4.845 14.057 -19.376 1.00 37.56 91 TYR A C 1
ATOM 742 O O . TYR A 1 91 ? 5.446 13.119 -18.804 1.00 37.56 91 TYR A O 1
#

Radius of gyration: 14.38 Å; chains: 1; bounding box: 33×24×37 Å

Foldseek 3Di:
DELVVVCVVDVVSVQLVCLLQVNRDDPCVVVVDDPVCVVVVSVVSNVVSLVVNLVVLVVCCVVVVDPPVRSVNRNVVSVVSNVVVVVVVVD

pLDDT: mean 87.24, std 11.8, range [37.56, 97.19]

Secondary structure (DSSP, 8-state):
--HHHHHHH-HHHHHHHHHHTT-----HHHHT--TTTHHHHHHHHHHHHHHHHHHHHHHHHHTTSS-HHHHHHHHHHHHHHHHHHHHHTT-

Organism: NCBI:txid1328314

Sequence (91 aa):
MTLKELAARSASFNTRLHSLQGISILDWERMRIPEEDRPALLRQMHRDSVVWLYGYIAALADRKLVDKGDAERMHCELLYLHEKHSSIVNY